Protein AF-A0A4Q9Q6U8-F1 (afdb_monomer_lite)

Secondary structure (DSSP, 8-state):
-HHHHHHHHHHHHHTTEE----SGGGEEEEPPPTT--PPPEEEE---TT-EETTTSB--S---TTS--S-TT-TTPBP-HHHHHHHHHHHHS-PPPPP--S-------------------

pLDDT: mean 83.84, std 19.43, range [39.16, 98.62]

Sequence (120 aa):
VQSDLERAIALLHDCGFVFGDLHAANVIVVIPPPGLQEEVRGCLINFYWAGADGVARFPTWLDPAIEWPARDLRYGLLKKQHDIVMLQTLTTVKPAPEPSRSHIVWTRTWTPIEQDSAHE

Foldseek 3Di:
DLVQLVVVLVVQVVVQKHQQDDDPVQKDWDDDDPPDPDDTHIDGHDSVQMDGAQPGADAQDDDPVDPFPDDPRRRNGGHSVRSVSSSCVRPDDDPDPDPPPDDDDDDDDDDDDPPPPDDD

Structure (mmCIF, N/CA/C/O backbone):
data_AF-A0A4Q9Q6U8-F1
#
_entry.id   AF-A0A4Q9Q6U8-F1
#
loop_
_atom_site.group_PDB
_atom_site.id
_atom_site.type_symbol
_atom_site.label_atom_id
_atom_site.label_alt_id
_atom_site.label_comp_id
_atom_site.label_asym_id
_atom_site.label_entity_id
_atom_site.label_seq_id
_atom_site.pdbx_PDB_ins_code
_atom_site.Cartn_x
_atom_site.Cartn_y
_atom_site.Cartn_z
_atom_site.occupancy
_atom_site.B_iso_or_equiv
_atom_site.auth_seq_id
_atom_site.auth_comp_id
_atom_site.auth_asym_id
_atom_site.auth_atom_id
_atom_site.pdbx_PDB_model_num
ATOM 1 N N . VAL A 1 1 ? -7.935 -1.158 11.559 1.00 89.94 1 VAL A N 1
ATOM 2 C CA . VAL A 1 1 ? -6.776 -0.453 10.938 1.00 89.94 1 VAL A CA 1
ATOM 3 C C . VAL A 1 1 ? -5.882 -1.378 10.116 1.00 89.94 1 VAL A C 1
ATOM 5 O O . VAL A 1 1 ? -5.991 -1.301 8.906 1.00 89.94 1 VAL A O 1
ATOM 8 N N . GLN A 1 2 ? -5.028 -2.243 10.691 1.00 94.31 2 GLN A N 1
ATOM 9 C CA . GLN A 1 2 ? -4.098 -3.073 9.892 1.00 94.31 2 GLN A CA 1
ATOM 10 C C . GLN A 1 2 ? -4.812 -3.915 8.820 1.00 94.31 2 GLN A C 1
ATOM 12 O O . GLN A 1 2 ? -4.446 -3.850 7.651 1.00 94.31 2 GLN A O 1
ATOM 17 N N . SER A 1 3 ? -5.880 -4.616 9.202 1.00 95.69 3 SER A N 1
ATOM 18 C CA . SER A 1 3 ? -6.714 -5.401 8.282 1.00 95.69 3 SER A CA 1
ATOM 19 C C . SER A 1 3 ? -7.329 -4.565 7.151 1.00 95.69 3 SER A C 1
ATOM 21 O O . SER A 1 3 ? -7.498 -5.055 6.036 1.00 95.69 3 SER A O 1
ATOM 23 N N . ASP A 1 4 ? -7.641 -3.287 7.397 1.00 97.38 4 ASP A N 1
ATOM 24 C CA . ASP A 1 4 ? -8.128 -2.381 6.353 1.00 97.38 4 ASP A CA 1
ATOM 25 C C . ASP A 1 4 ? -7.025 -2.028 5.354 1.00 97.38 4 ASP A C 1
ATOM 27 O O . ASP A 1 4 ? -7.299 -1.969 4.156 1.00 97.38 4 ASP A O 1
ATOM 31 N N . LEU A 1 5 ? -5.791 -1.817 5.830 1.00 97.31 5 LEU A N 1
ATOM 32 C CA . LEU A 1 5 ? -4.639 -1.532 4.971 1.00 97.31 5 LEU A CA 1
ATOM 33 C C . LEU A 1 5 ? -4.286 -2.748 4.114 1.00 97.31 5 LEU A C 1
ATOM 35 O O . LEU A 1 5 ? -4.131 -2.609 2.905 1.00 97.31 5 LEU A O 1
ATOM 39 N N . GLU A 1 6 ? -4.242 -3.939 4.712 1.00 97.88 6 GLU A N 1
ATOM 40 C CA . GLU A 1 6 ? -4.035 -5.205 3.995 1.00 97.88 6 GLU A CA 1
ATOM 41 C C . GLU A 1 6 ? -5.085 -5.393 2.895 1.00 97.88 6 GLU A C 1
ATOM 43 O O . GLU A 1 6 ? -4.742 -5.666 1.744 1.00 97.88 6 GLU A O 1
ATOM 48 N N . ARG A 1 7 ? -6.363 -5.154 3.215 1.00 98.25 7 ARG A N 1
ATOM 49 C CA . ARG A 1 7 ? -7.456 -5.228 2.240 1.00 98.25 7 ARG A CA 1
ATOM 50 C C . ARG 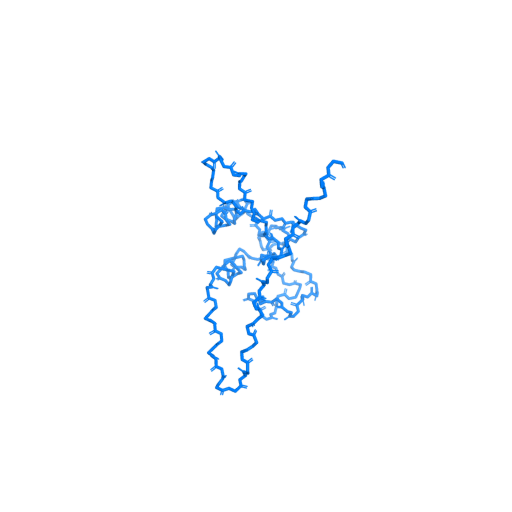A 1 7 ? -7.327 -4.174 1.138 1.00 98.25 7 ARG A C 1
ATOM 52 O O . ARG A 1 7 ? -7.572 -4.487 -0.022 1.00 98.25 7 ARG A O 1
ATOM 59 N N . ALA A 1 8 ? -6.974 -2.934 1.473 1.00 98.12 8 ALA A N 1
ATOM 60 C CA . ALA A 1 8 ? -6.819 -1.861 0.492 1.00 98.12 8 ALA A CA 1
ATOM 61 C C . ALA A 1 8 ? -5.659 -2.135 -0.479 1.00 98.12 8 ALA A C 1
ATOM 63 O O . ALA A 1 8 ? -5.822 -1.967 -1.687 1.00 98.12 8 ALA A O 1
ATOM 64 N N . ILE A 1 9 ? -4.521 -2.611 0.034 1.00 98.38 9 ILE A N 1
ATOM 65 C CA . ILE A 1 9 ? -3.367 -3.000 -0.783 1.00 98.38 9 ILE A CA 1
ATOM 66 C C . ILE A 1 9 ? -3.707 -4.200 -1.671 1.00 98.38 9 ILE A C 1
ATOM 68 O O . ILE A 1 9 ? -3.437 -4.150 -2.870 1.00 98.38 9 ILE A O 1
ATOM 72 N N . ALA A 1 10 ? -4.372 -5.228 -1.132 1.00 98.50 10 ALA A N 1
ATOM 73 C CA . ALA A 1 10 ? -4.827 -6.369 -1.925 1.00 98.50 10 ALA A CA 1
ATOM 74 C C . ALA A 1 10 ? -5.741 -5.932 -3.084 1.00 98.50 10 ALA A C 1
ATOM 76 O O . ALA A 1 10 ? -5.504 -6.314 -4.225 1.00 98.50 10 ALA A O 1
ATOM 77 N N . LEU A 1 11 ? -6.711 -5.046 -2.825 1.00 98.62 11 LEU A N 1
ATOM 78 C CA . LEU A 1 11 ? -7.607 -4.520 -3.861 1.00 98.62 11 LEU A CA 1
ATOM 79 C C . LEU A 1 11 ? -6.862 -3.760 -4.969 1.00 98.62 11 LEU A C 1
ATOM 81 O O . LEU A 1 11 ? -7.196 -3.913 -6.144 1.00 98.62 11 LEU A O 1
ATOM 85 N N . LEU A 1 12 ? -5.851 -2.956 -4.624 1.00 98.31 12 LEU A N 1
ATOM 86 C CA . LEU A 1 12 ? -5.015 -2.281 -5.623 1.00 98.31 12 LEU A CA 1
ATOM 87 C C . LEU A 1 12 ? -4.241 -3.298 -6.462 1.00 98.31 12 LEU A C 1
ATOM 89 O O . LEU A 1 12 ? -4.230 -3.210 -7.692 1.00 98.31 12 LEU A O 1
ATOM 93 N N . HIS A 1 13 ? -3.636 -4.284 -5.802 1.00 98.62 13 HIS A N 1
ATOM 94 C CA . HIS A 1 13 ? -2.821 -5.304 -6.454 1.00 98.62 13 HIS A CA 1
ATOM 95 C C . HIS A 1 13 ? -3.652 -6.180 -7.390 1.00 98.62 13 HIS A C 1
ATOM 97 O O . HIS A 1 13 ? -3.201 -6.452 -8.507 1.00 98.62 13 HIS A O 1
ATOM 103 N N . ASP A 1 14 ? -4.861 -6.566 -6.988 1.00 98.62 14 ASP A N 1
ATOM 104 C CA . ASP A 1 14 ? -5.809 -7.318 -7.819 1.00 98.62 14 ASP A CA 1
ATOM 105 C C . ASP A 1 14 ? -6.197 -6.533 -9.080 1.00 98.62 14 ASP A C 1
ATOM 107 O O . ASP A 1 14 ? -6.331 -7.107 -10.160 1.00 98.62 14 ASP A O 1
ATOM 111 N N . CYS 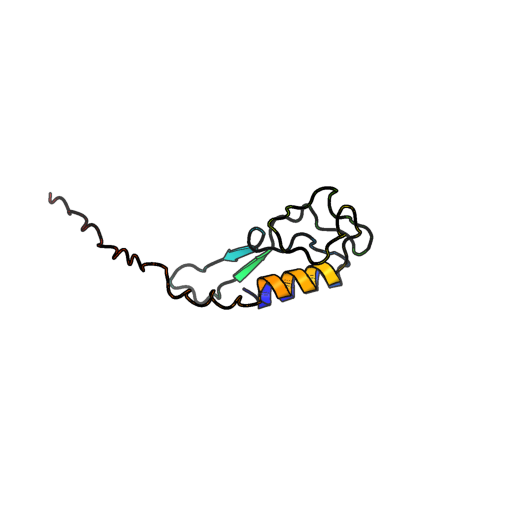A 1 15 ? -6.277 -5.204 -8.977 1.00 98.19 15 CYS A N 1
ATOM 112 C CA . CYS A 1 15 ? -6.511 -4.310 -10.113 1.00 98.19 15 CYS A CA 1
ATOM 113 C C . CYS A 1 15 ? -5.246 -4.011 -10.944 1.00 98.19 15 CYS A C 1
ATOM 115 O O . CYS A 1 15 ? -5.312 -3.237 -11.898 1.00 98.19 15 CYS A O 1
ATOM 117 N N . GLY A 1 16 ? -4.091 -4.588 -10.601 1.00 98.38 16 GLY A N 1
ATOM 118 C CA . GLY A 1 16 ? -2.826 -4.357 -11.307 1.00 98.38 16 GLY A CA 1
ATOM 119 C C . GLY A 1 16 ? -2.120 -3.046 -10.946 1.00 98.38 16 GLY A C 1
ATOM 120 O O . GLY A 1 16 ? -1.205 -2.634 -11.660 1.00 98.38 16 GLY A O 1
ATOM 121 N N . PHE A 1 17 ? -2.510 -2.405 -9.844 1.00 98.62 17 PHE A N 1
ATOM 122 C CA . PHE A 1 17 ? -1.905 -1.173 -9.345 1.00 98.62 17 PHE A CA 1
ATOM 123 C C . PHE A 1 17 ? -1.015 -1.428 -8.128 1.00 98.62 17 PHE A C 1
ATOM 125 O O . PHE A 1 17 ? -1.190 -2.394 -7.389 1.00 98.62 17 PHE A O 1
ATOM 132 N N . VAL A 1 18 ? -0.059 -0.529 -7.927 1.00 98.44 18 VAL A N 1
ATOM 133 C CA . VAL A 1 18 ? 0.835 -0.432 -6.771 1.00 98.44 18 VAL A CA 1
ATOM 134 C C . VAL A 1 18 ? 0.583 0.929 -6.140 1.00 98.44 18 VAL A C 1
ATOM 136 O O . VAL A 1 18 ? 0.458 1.916 -6.868 1.00 98.44 18 VAL A O 1
ATOM 139 N N . PHE A 1 19 ? 0.492 0.996 -4.815 1.00 98.00 19 PHE A N 1
ATOM 140 C CA . PHE A 1 19 ? 0.308 2.254 -4.095 1.00 98.00 19 PHE A CA 1
ATOM 141 C C . PHE A 1 19 ? 1.595 3.087 -4.089 1.00 98.00 19 PHE A C 1
ATOM 143 O O . PHE A 1 19 ? 1.571 4.276 -4.394 1.00 98.00 19 PHE A O 1
ATOM 150 N N . GLY A 1 20 ? 2.732 2.448 -3.804 1.00 95.50 20 GLY A N 1
ATOM 151 C CA . GLY A 1 20 ? 4.071 2.992 -4.026 1.00 95.50 20 GLY A CA 1
ATOM 152 C C . GLY A 1 20 ? 4.594 3.928 -2.938 1.00 95.50 20 GLY A C 1
ATOM 153 O O . GLY A 1 20 ? 5.805 4.002 -2.772 1.00 95.50 20 GLY A O 1
ATOM 154 N N . ASP A 1 21 ? 3.730 4.582 -2.164 1.00 95.31 21 ASP A N 1
ATO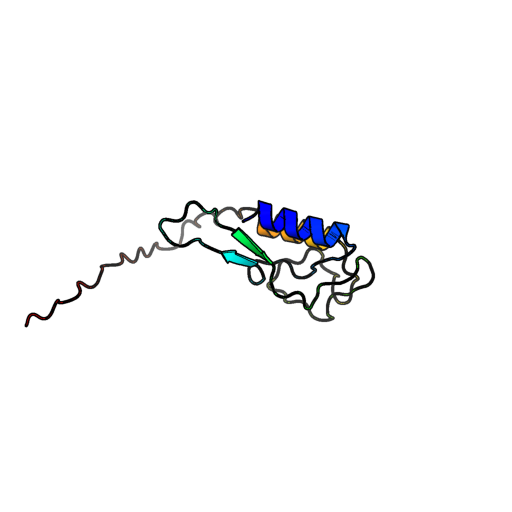M 155 C CA . ASP A 1 21 ? 4.127 5.524 -1.104 1.00 95.31 21 ASP A CA 1
ATOM 156 C C . ASP A 1 21 ? 3.496 5.157 0.252 1.00 95.31 21 ASP A C 1
ATOM 158 O O . ASP A 1 21 ? 2.862 5.968 0.929 1.00 95.31 21 ASP A O 1
ATOM 162 N N . LEU A 1 22 ? 3.580 3.878 0.636 1.00 95.19 22 LEU A N 1
ATOM 163 C CA . LEU A 1 22 ? 2.937 3.390 1.856 1.00 95.19 22 LEU A CA 1
ATOM 164 C C . LEU A 1 22 ? 3.787 3.700 3.094 1.00 95.19 22 LEU A C 1
ATOM 166 O O . LEU A 1 22 ? 4.744 3.000 3.409 1.00 95.19 22 LEU A O 1
ATOM 170 N N . HIS A 1 23 ? 3.390 4.723 3.845 1.00 92.62 23 HIS A N 1
ATOM 171 C CA . HIS A 1 23 ? 3.955 5.039 5.155 1.00 92.62 23 HIS A CA 1
ATOM 172 C C . HIS A 1 23 ? 2.911 5.710 6.057 1.00 92.62 23 HIS A C 1
ATOM 174 O O . HIS A 1 23 ? 1.828 6.082 5.607 1.00 92.62 23 HIS A O 1
ATOM 180 N N . ALA A 1 24 ? 3.234 5.880 7.343 1.00 92.88 24 ALA A N 1
ATOM 181 C CA . ALA A 1 24 ? 2.282 6.340 8.357 1.00 92.88 24 ALA A CA 1
ATOM 182 C C . ALA A 1 24 ? 1.598 7.679 8.025 1.00 92.88 24 ALA A C 1
ATOM 184 O O . ALA A 1 24 ? 0.436 7.858 8.367 1.00 92.88 24 ALA A O 1
ATOM 185 N N . ALA A 1 25 ? 2.283 8.604 7.342 1.00 93.25 25 ALA A N 1
ATOM 186 C CA . ALA A 1 25 ? 1.693 9.901 6.998 1.00 93.25 25 ALA A CA 1
ATOM 187 C C . ALA A 1 25 ? 0.652 9.812 5.867 1.00 93.25 25 ALA A C 1
ATOM 189 O O . ALA A 1 25 ? -0.182 10.704 5.743 1.00 93.25 25 ALA A O 1
ATOM 190 N N . ASN A 1 26 ? 0.664 8.726 5.087 1.00 96.50 26 ASN A N 1
ATOM 191 C CA . ASN A 1 26 ? -0.318 8.446 4.040 1.00 96.50 26 ASN A CA 1
ATOM 192 C C . ASN A 1 26 ? -1.437 7.498 4.521 1.00 96.50 26 ASN A C 1
ATOM 194 O O . ASN A 1 26 ? -2.182 6.938 3.712 1.00 96.50 26 ASN A O 1
ATOM 198 N N . VAL A 1 27 ? -1.583 7.333 5.842 1.00 96.06 27 VAL A N 1
ATOM 199 C CA . VAL A 1 27 ? -2.665 6.573 6.475 1.00 96.06 27 VAL A CA 1
ATOM 200 C C . VAL A 1 27 ? -3.454 7.476 7.417 1.00 96.06 27 VAL A C 1
ATOM 202 O O . VAL A 1 27 ? -2.900 8.080 8.331 1.00 96.06 27 VAL A O 1
ATOM 205 N N . ILE A 1 28 ? -4.774 7.511 7.242 1.00 96.50 28 ILE A N 1
ATOM 206 C CA . ILE A 1 28 ? -5.696 8.119 8.206 1.00 96.50 28 ILE A CA 1
ATOM 207 C C . ILE A 1 28 ? -6.313 7.022 9.070 1.00 96.50 28 ILE A C 1
ATOM 209 O O . ILE A 1 28 ? -6.816 6.019 8.558 1.00 96.50 28 ILE A O 1
ATOM 213 N N . VAL A 1 29 ? -6.316 7.244 10.385 1.00 95.75 29 VAL A N 1
ATOM 214 C CA . VAL A 1 29 ? -7.083 6.447 11.347 1.00 95.75 29 VAL A CA 1
ATOM 215 C C . VAL A 1 29 ? -8.406 7.154 11.610 1.00 95.75 29 VAL A C 1
ATOM 217 O O . VAL A 1 29 ? -8.435 8.257 12.153 1.00 95.75 29 VAL A O 1
ATOM 220 N N . VAL A 1 30 ? -9.504 6.521 11.212 1.00 94.38 30 VAL A N 1
ATOM 221 C CA . VAL A 1 30 ? -10.860 7.027 11.426 1.00 94.38 30 VAL A CA 1
ATOM 222 C C . VAL A 1 30 ? -11.386 6.436 12.727 1.00 94.38 30 VAL A C 1
ATOM 224 O O . VAL A 1 30 ? -11.608 5.227 12.826 1.00 94.38 30 VAL A O 1
ATOM 227 N N . ILE A 1 31 ? -11.551 7.297 13.730 1.00 94.00 31 ILE A N 1
ATOM 228 C CA . ILE A 1 31 ? -12.080 6.932 15.044 1.00 94.00 31 ILE A CA 1
ATOM 229 C C . ILE A 1 31 ? -13.579 7.253 15.056 1.00 94.00 31 ILE A C 1
ATOM 231 O O . ILE A 1 31 ? -13.945 8.400 14.783 1.00 94.00 31 ILE A O 1
ATOM 235 N N . PRO A 1 32 ? -14.448 6.276 15.354 1.00 91.00 32 PRO A N 1
ATOM 236 C CA . PRO A 1 32 ? -15.880 6.515 15.402 1.00 91.00 32 PRO A CA 1
ATOM 237 C C . PRO A 1 32 ? -16.254 7.423 16.586 1.00 91.00 32 PRO A C 1
ATOM 239 O O . PRO A 1 32 ? -15.590 7.391 17.629 1.00 91.00 32 PRO A O 1
ATOM 242 N N . PRO A 1 33 ? -17.322 8.230 16.453 1.00 91.12 33 PRO A N 1
ATOM 243 C CA . PRO A 1 33 ? -17.865 9.012 17.556 1.00 91.12 33 PRO A CA 1
ATOM 244 C C . PRO A 1 33 ? -18.201 8.150 18.785 1.00 91.12 33 PRO A C 1
ATOM 246 O O . PRO A 1 33 ? -18.650 7.009 18.633 1.00 91.1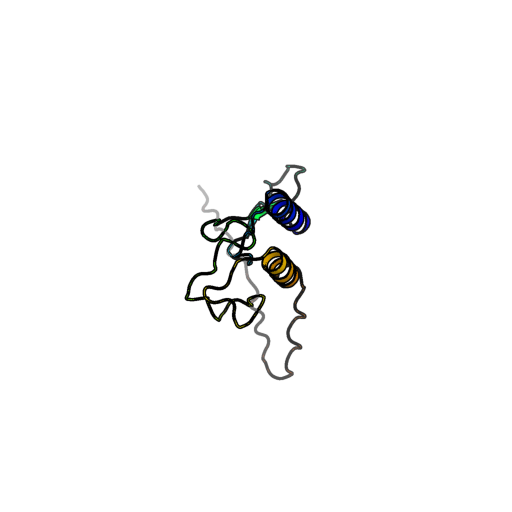2 33 PRO A O 1
ATOM 249 N N . PRO A 1 34 ? -18.070 8.698 20.008 1.00 88.88 34 PRO A N 1
ATOM 250 C CA . PRO A 1 34 ? -18.518 8.013 21.214 1.00 88.88 34 PRO A CA 1
ATOM 251 C C . PRO A 1 34 ? -19.991 7.591 21.109 1.00 88.88 34 PRO A C 1
ATOM 253 O O . PRO A 1 34 ? -20.844 8.389 20.725 1.00 88.88 34 PRO A O 1
ATOM 256 N N . GLY A 1 35 ? -20.293 6.343 21.474 1.00 86.81 35 GLY A N 1
ATOM 257 C CA . GLY A 1 35 ? -21.659 5.803 21.474 1.00 86.81 35 GLY A CA 1
ATOM 258 C C . GLY A 1 35 ? -22.077 5.064 20.198 1.00 86.81 35 GLY A C 1
ATOM 259 O O . GLY A 1 35 ? -23.137 4.441 20.197 1.00 86.81 35 GLY A O 1
ATOM 260 N N . LEU A 1 36 ? -21.251 5.062 19.146 1.00 86.75 36 LEU A N 1
ATOM 261 C CA . LEU A 1 36 ? -21.441 4.192 17.982 1.00 86.75 36 LEU A CA 1
ATOM 262 C C . LEU A 1 36 ? -20.648 2.889 18.149 1.00 86.75 36 LEU A C 1
ATOM 264 O O . LEU A 1 36 ? -19.475 2.909 18.513 1.00 86.75 36 LEU A O 1
ATOM 268 N N . GLN A 1 37 ? -21.284 1.747 17.866 1.00 82.00 37 GLN A N 1
ATOM 269 C CA . GLN A 1 37 ? -20.637 0.426 17.838 1.00 82.00 37 GLN A CA 1
ATOM 270 C C . GLN A 1 37 ? -19.945 0.178 16.489 1.00 82.00 37 GLN A C 1
ATOM 272 O O . GLN A 1 37 ? -20.171 -0.836 15.833 1.00 82.00 37 GLN A O 1
ATOM 277 N N . GLU A 1 38 ? -19.134 1.134 16.0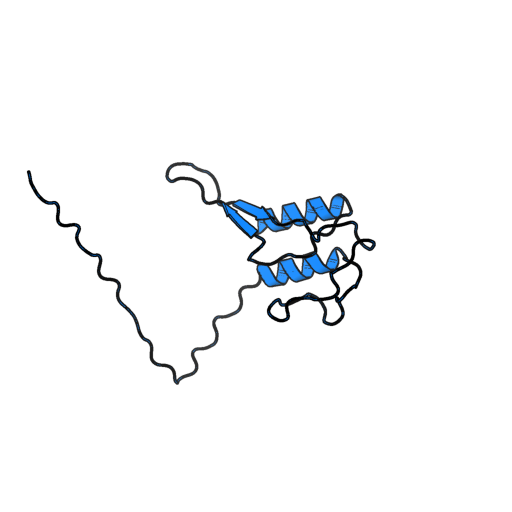51 1.00 89.19 38 GLU A N 1
ATOM 278 C CA . GLU A 1 38 ? -18.305 0.990 14.858 1.00 89.19 38 GLU A CA 1
ATOM 279 C C . GLU A 1 38 ? -16.854 0.717 15.257 1.00 89.19 38 GLU A C 1
ATOM 281 O O . GLU A 1 38 ? -16.395 1.088 16.337 1.00 89.19 38 GLU A O 1
ATOM 286 N N . GLU A 1 39 ? -16.121 0.036 14.383 1.00 90.75 39 GLU A N 1
ATOM 287 C CA . GLU A 1 39 ? -14.704 -0.244 14.595 1.00 90.75 39 GLU A CA 1
ATOM 288 C C . GLU A 1 39 ? -13.827 0.910 14.097 1.00 90.75 39 GLU A C 1
ATOM 290 O O . GLU A 1 39 ? -14.170 1.615 13.148 1.00 90.75 39 GLU A O 1
ATOM 295 N N . VAL A 1 40 ? -12.639 1.061 14.687 1.00 94.06 40 VAL A N 1
ATOM 296 C CA . VAL A 1 40 ? -11.620 2.003 14.202 1.00 94.06 40 VAL A CA 1
ATOM 297 C C . VAL A 1 40 ? -11.087 1.548 12.840 1.00 94.06 40 VAL A C 1
ATOM 299 O O . VAL A 1 40 ? -10.524 0.452 12.702 1.00 94.06 40 VAL A O 1
ATOM 302 N N . ARG A 1 41 ? -11.197 2.420 11.834 1.00 95.50 41 ARG A N 1
ATOM 303 C CA . ARG A 1 41 ? -10.848 2.104 10.440 1.00 95.50 41 ARG A CA 1
ATOM 304 C C . ARG A 1 41 ? -9.535 2.741 10.006 1.00 95.50 41 ARG A C 1
ATOM 306 O O . ARG A 1 41 ? -9.163 3.807 10.488 1.00 95.50 41 ARG A O 1
ATOM 313 N N . GLY A 1 42 ? -8.828 2.074 9.097 1.00 95.62 42 GLY A N 1
ATOM 314 C CA . GLY A 1 42 ? -7.671 2.632 8.390 1.00 95.62 42 GLY A CA 1
ATOM 315 C C . GLY A 1 42 ? -8.011 2.987 6.945 1.00 95.62 42 GLY A C 1
ATOM 316 O O . GLY A 1 42 ? -8.643 2.189 6.254 1.00 95.62 42 GLY A O 1
ATOM 317 N N . CYS A 1 43 ? -7.563 4.151 6.478 1.00 96.50 43 CYS A N 1
ATOM 318 C CA . CYS A 1 43 ? -7.742 4.601 5.098 1.00 96.50 43 CYS A CA 1
ATOM 319 C C . CYS A 1 43 ? -6.402 5.029 4.495 1.00 96.50 43 CYS A C 1
ATOM 321 O O . CYS A 1 43 ? -5.673 5.805 5.111 1.00 96.50 43 CYS A O 1
ATOM 323 N N . LEU A 1 44 ? -6.108 4.568 3.276 1.00 97.56 44 LEU A N 1
ATOM 324 C CA . LEU A 1 44 ? -5.009 5.098 2.466 1.00 97.56 44 LEU A CA 1
ATOM 325 C C . LEU A 1 44 ? -5.410 6.453 1.871 1.00 97.56 44 LEU A C 1
ATOM 327 O O . LEU A 1 44 ? -6.537 6.616 1.396 1.00 97.56 44 LEU A O 1
ATOM 331 N N . ILE A 1 45 ? -4.484 7.406 1.867 1.00 97.31 45 ILE A N 1
ATOM 332 C CA . ILE A 1 45 ? -4.627 8.720 1.222 1.00 97.31 45 ILE A CA 1
ATOM 333 C C . ILE A 1 45 ? -3.415 9.003 0.333 1.00 97.31 45 ILE A C 1
ATOM 335 O O . ILE A 1 45 ? -2.430 8.296 0.431 1.00 97.31 45 ILE A O 1
ATOM 339 N N . ASN A 1 46 ? -3.443 10.061 -0.485 1.00 95.62 46 ASN A N 1
ATOM 340 C CA . ASN A 1 46 ? -2.290 10.481 -1.298 1.00 95.62 46 ASN A CA 1
ATOM 341 C C . ASN A 1 46 ? -1.851 9.431 -2.352 1.00 95.62 46 ASN A C 1
ATOM 343 O O . ASN A 1 46 ? -0.802 8.808 -2.267 1.00 95.62 46 ASN A O 1
ATOM 347 N N . PHE A 1 47 ? -2.664 9.265 -3.401 1.00 96.75 47 PHE A N 1
ATOM 348 C CA . PHE A 1 47 ? -2.422 8.316 -4.500 1.00 96.75 47 PHE A CA 1
ATOM 349 C C . PHE A 1 47 ? -1.542 8.877 -5.633 1.00 96.75 47 PHE A C 1
ATOM 351 O O . PHE A 1 47 ? -1.517 8.306 -6.720 1.00 96.75 47 PHE A O 1
ATOM 358 N N . TYR A 1 48 ? -0.835 9.995 -5.436 1.00 93.81 48 TYR A N 1
ATOM 359 C CA . TYR A 1 48 ? -0.091 10.644 -6.528 1.00 93.81 48 TYR A CA 1
ATOM 360 C C . TYR A 1 48 ? 1.008 9.762 -7.132 1.00 93.81 48 TYR A C 1
ATOM 362 O O . TYR A 1 48 ? 1.393 9.973 -8.280 1.00 93.81 48 TYR A O 1
ATOM 370 N N . TRP A 1 49 ? 1.530 8.805 -6.364 1.00 94.56 49 TRP A N 1
ATOM 371 C CA . TRP A 1 49 ? 2.561 7.873 -6.825 1.00 94.56 49 TRP A CA 1
ATOM 372 C C . TRP A 1 49 ? 1.986 6.514 -7.210 1.00 94.56 49 TRP A C 1
ATOM 374 O O . TRP A 1 49 ? 2.710 5.683 -7.749 1.00 94.56 49 TRP A O 1
ATOM 384 N N . ALA A 1 50 ? 0.694 6.288 -6.974 1.00 97.31 50 ALA A N 1
ATOM 385 C CA . ALA A 1 50 ? 0.070 5.029 -7.316 1.00 97.31 50 ALA A CA 1
ATOM 386 C C . ALA A 1 50 ? 0.029 4.852 -8.838 1.00 97.31 50 ALA A C 1
ATOM 388 O O . ALA A 1 50 ? -0.203 5.795 -9.600 1.00 97.31 50 ALA A O 1
ATOM 389 N N . GLY A 1 51 ? 0.233 3.626 -9.302 1.00 97.94 51 GLY A N 1
ATOM 390 C CA . GLY A 1 51 ? 0.249 3.355 -10.731 1.00 97.94 51 GLY A CA 1
ATOM 391 C C . GLY A 1 51 ? 0.396 1.881 -11.064 1.00 97.94 51 GLY A C 1
ATOM 392 O O . GLY A 1 51 ? 0.493 1.038 -10.178 1.00 97.94 51 GLY A O 1
ATOM 393 N N . ALA A 1 52 ? 0.360 1.567 -12.357 1.00 98.56 52 ALA A N 1
ATOM 394 C CA . ALA A 1 52 ? 0.378 0.187 -12.824 1.00 98.56 52 ALA A CA 1
ATOM 395 C C . ALA A 1 52 ? 1.695 -0.530 -12.473 1.00 98.56 52 ALA A C 1
ATOM 397 O O . ALA A 1 52 ? 2.789 0.020 -12.657 1.00 98.56 52 ALA A O 1
ATOM 398 N N . ASP A 1 53 ? 1.570 -1.771 -12.001 1.00 98.44 53 ASP A N 1
ATOM 399 C CA . ASP A 1 53 ? 2.675 -2.655 -11.620 1.00 98.44 53 ASP A CA 1
ATOM 400 C C . ASP A 1 53 ? 3.653 -2.865 -12.784 1.00 98.44 53 ASP A C 1
ATOM 402 O O . ASP A 1 53 ? 3.258 -3.196 -13.902 1.00 98.44 53 ASP A O 1
ATOM 406 N N . GLY A 1 54 ? 4.942 -2.628 -12.539 1.00 97.69 54 GLY A N 1
ATOM 407 C CA . GLY A 1 54 ? 5.993 -2.747 -13.551 1.00 97.69 54 GLY A CA 1
ATOM 408 C C . GLY A 1 54 ? 5.987 -1.661 -14.635 1.00 97.69 54 GLY A C 1
ATOM 409 O O . GLY A 1 54 ? 6.798 -1.745 -15.558 1.00 97.69 54 GLY A O 1
ATOM 410 N N . VAL A 1 55 ? 5.125 -0.642 -14.537 1.00 97.88 55 VAL A N 1
ATOM 411 C CA . VAL A 1 55 ? 5.020 0.450 -15.525 1.00 97.88 55 VAL A CA 1
ATOM 412 C C . VAL A 1 55 ? 5.272 1.808 -14.881 1.00 97.88 55 VAL A C 1
ATOM 414 O O . VAL A 1 55 ? 6.120 2.571 -15.353 1.00 97.88 55 VAL A O 1
ATOM 417 N N . ALA A 1 56 ? 4.546 2.115 -13.806 1.00 97.50 56 ALA A N 1
ATOM 418 C CA . ALA A 1 56 ? 4.741 3.349 -13.061 1.00 97.50 56 ALA A CA 1
ATOM 419 C C . ALA A 1 56 ? 6.109 3.350 -12.366 1.00 97.50 56 ALA A C 1
ATOM 421 O O . ALA A 1 56 ? 6.706 2.297 -12.130 1.00 97.50 56 ALA A O 1
ATOM 422 N N . ARG A 1 57 ? 6.636 4.537 -12.067 1.00 97.19 57 ARG A N 1
ATOM 423 C CA . ARG A 1 57 ? 7.976 4.708 -11.496 1.00 97.19 57 ARG A CA 1
ATOM 424 C C . ARG A 1 57 ? 7.923 5.535 -10.232 1.00 97.19 57 ARG A C 1
ATOM 426 O O . ARG A 1 57 ? 7.143 6.479 -10.14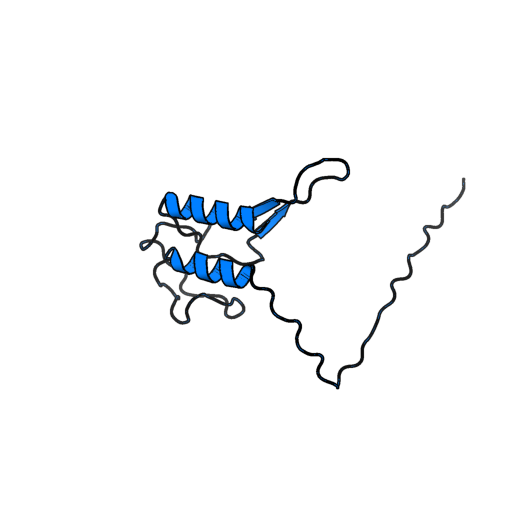1 1.00 97.19 57 ARG A O 1
ATOM 433 N N . PHE A 1 58 ? 8.831 5.226 -9.317 1.00 96.25 58 PHE A N 1
ATOM 434 C CA . PHE A 1 58 ? 9.186 6.158 -8.259 1.00 96.25 58 PHE A CA 1
ATOM 435 C C . PHE A 1 58 ? 9.725 7.469 -8.849 1.00 96.25 58 PHE A C 1
ATOM 437 O O . PHE A 1 58 ? 10.314 7.468 -9.939 1.00 96.25 58 PHE A O 1
ATOM 444 N N . PRO A 1 59 ? 9.606 8.590 -8.124 1.00 93.50 59 PRO A N 1
ATOM 445 C CA . PRO A 1 59 ? 10.310 9.810 -8.486 1.00 93.50 59 PRO A CA 1
ATOM 446 C C . PRO A 1 59 ? 11.835 9.628 -8.433 1.00 93.50 59 PRO A C 1
ATOM 448 O O . PRO A 1 59 ? 12.386 8.661 -7.897 1.00 93.50 59 PRO A O 1
ATOM 451 N N . THR A 1 60 ? 12.548 10.590 -9.014 1.00 93.50 60 THR A N 1
ATOM 452 C CA . THR A 1 60 ? 14.019 10.625 -9.020 1.00 93.50 60 THR A CA 1
ATOM 453 C C . THR A 1 60 ? 14.610 10.922 -7.641 1.00 93.50 60 THR A C 1
ATOM 455 O O . THR A 1 60 ? 15.752 10.550 -7.363 1.00 93.50 60 THR A O 1
ATOM 458 N N . TRP A 1 61 ? 13.836 11.569 -6.768 1.00 91.88 61 TRP A N 1
ATOM 459 C CA . TRP A 1 61 ? 14.203 11.871 -5.392 1.00 91.88 61 TRP A CA 1
ATOM 460 C C . TRP A 1 61 ? 13.249 11.169 -4.427 1.00 91.88 61 TRP A C 1
ATOM 462 O O . TRP A 1 61 ? 12.037 11.242 -4.594 1.00 91.88 61 TRP A O 1
ATOM 472 N N . LEU A 1 62 ? 13.818 10.501 -3.426 1.00 92.25 62 LEU A N 1
ATOM 473 C CA . LEU A 1 62 ? 13.107 9.801 -2.361 1.00 92.25 62 LEU A CA 1
ATOM 474 C C . LEU A 1 62 ? 13.614 10.334 -1.023 1.00 92.25 62 LEU A C 1
ATOM 476 O O . LEU A 1 62 ? 14.828 10.514 -0.867 1.00 92.25 62 LEU A O 1
ATOM 480 N N . ASP A 1 63 ? 12.701 10.570 -0.082 1.00 89.25 63 ASP A N 1
ATOM 481 C CA . ASP A 1 63 ? 13.039 11.084 1.245 1.00 89.25 63 ASP A CA 1
ATOM 482 C C . ASP A 1 63 ? 13.906 10.062 2.003 1.00 89.25 63 ASP A C 1
ATOM 484 O O . ASP A 1 63 ? 13.450 8.939 2.235 1.00 89.25 63 ASP A O 1
ATOM 488 N N . PRO A 1 64 ? 15.149 10.400 2.395 1.00 88.56 64 PRO A N 1
ATOM 489 C CA . PRO A 1 64 ? 16.013 9.486 3.136 1.00 88.56 64 PRO A CA 1
ATOM 490 C C . PRO A 1 64 ? 15.516 9.168 4.557 1.00 88.56 64 PRO A C 1
ATOM 492 O O . PRO A 1 64 ? 16.047 8.242 5.168 1.00 88.56 64 PRO A O 1
ATOM 495 N N . ALA A 1 65 ? 14.545 9.914 5.096 1.00 87.38 65 ALA A N 1
ATOM 496 C CA . ALA A 1 65 ? 13.935 9.632 6.396 1.00 87.38 65 ALA A CA 1
ATOM 497 C C . ALA A 1 65 ? 12.937 8.460 6.353 1.00 87.38 65 ALA A C 1
ATOM 499 O O . ALA A 1 65 ? 12.598 7.907 7.401 1.00 87.38 65 ALA A O 1
ATOM 500 N N . ILE A 1 66 ? 12.475 8.071 5.159 1.00 85.69 66 ILE A N 1
ATOM 501 C CA . ILE A 1 66 ? 11.566 6.940 4.967 1.00 85.69 66 ILE A CA 1
ATOM 502 C C . ILE A 1 66 ? 12.383 5.663 4.743 1.00 85.69 66 ILE A C 1
ATOM 504 O O . ILE A 1 66 ? 13.334 5.618 3.960 1.00 85.69 66 ILE A O 1
ATOM 508 N N . GLU A 1 67 ? 11.992 4.596 5.438 1.00 87.38 67 GLU A N 1
ATOM 509 C CA . GLU A 1 67 ? 12.574 3.263 5.293 1.00 87.38 67 GLU A CA 1
ATOM 510 C C . GLU A 1 67 ? 12.010 2.581 4.036 1.00 87.38 67 GLU A C 1
ATOM 512 O O . GLU A 1 67 ? 11.066 1.795 4.087 1.00 87.38 67 GLU A O 1
ATOM 517 N N . TRP A 1 68 ? 12.571 2.945 2.883 1.00 92.06 68 TRP A N 1
ATOM 518 C CA . TRP A 1 68 ? 12.167 2.419 1.581 1.00 92.06 68 TRP A CA 1
ATOM 519 C C . TRP A 1 68 ? 12.511 0.930 1.406 1.00 92.06 68 TRP A C 1
ATOM 521 O O . TRP A 1 68 ? 13.530 0.464 1.919 1.00 92.06 68 TRP A O 1
ATOM 531 N N . PRO A 1 69 ? 11.731 0.180 0.602 1.00 90.94 69 PRO A N 1
ATOM 532 C CA . PRO A 1 69 ? 11.869 -1.274 0.500 1.00 90.94 69 PRO A CA 1
ATOM 533 C C . PRO A 1 69 ? 13.140 -1.759 -0.221 1.00 90.94 69 PRO A C 1
ATOM 535 O O . PRO A 1 69 ? 13.466 -2.942 -0.155 1.00 90.94 69 PRO A O 1
ATOM 538 N N . ALA A 1 70 ? 13.872 -0.870 -0.898 1.00 88.81 70 ALA A N 1
ATOM 539 C CA . ALA A 1 70 ? 15.184 -1.142 -1.477 1.00 88.81 70 ALA A CA 1
ATOM 540 C C . ALA A 1 70 ? 16.010 0.151 -1.596 1.00 88.81 70 ALA A C 1
ATOM 542 O O . ALA A 1 70 ? 15.476 1.262 -1.579 1.00 88.81 70 ALA A O 1
ATOM 543 N N . ARG A 1 71 ? 17.337 0.013 -1.715 1.00 77.50 71 ARG A N 1
ATOM 544 C CA . ARG A 1 71 ? 18.270 1.157 -1.752 1.00 77.50 71 ARG A CA 1
ATOM 545 C C . ARG A 1 71 ? 18.317 1.866 -3.111 1.00 77.50 71 ARG A C 1
ATOM 547 O O . ARG A 1 71 ? 18.688 3.036 -3.166 1.00 77.50 71 ARG A O 1
ATOM 554 N N . ASP A 1 72 ? 17.948 1.186 -4.189 1.00 81.56 72 ASP A N 1
ATOM 555 C CA . ASP A 1 72 ? 18.090 1.617 -5.586 1.00 81.56 72 ASP A CA 1
ATOM 556 C C . ASP A 1 72 ? 16.742 1.904 -6.275 1.00 81.56 72 ASP A C 1
ATOM 558 O O . ASP A 1 72 ? 16.591 1.752 -7.483 1.00 81.56 72 ASP A O 1
ATOM 562 N N . LEU A 1 73 ? 15.749 2.377 -5.516 1.00 91.62 73 LEU A N 1
ATOM 563 C CA . LEU A 1 73 ? 14.399 2.629 -6.037 1.00 91.62 73 LEU A CA 1
ATOM 564 C C . LEU A 1 73 ? 14.240 3.918 -6.841 1.00 91.62 73 LEU A C 1
ATOM 566 O O . LEU A 1 73 ? 13.209 4.103 -7.481 1.00 91.62 73 LEU A O 1
ATOM 570 N N . ARG A 1 74 ? 15.220 4.825 -6.822 1.00 93.00 74 ARG A N 1
ATOM 571 C CA . ARG A 1 74 ? 15.109 6.126 -7.500 1.00 93.00 74 ARG A CA 1
ATOM 572 C C . ARG A 1 74 ? 14.871 5.926 -8.991 1.00 93.00 74 ARG A C 1
ATOM 574 O O . ARG A 1 74 ? 15.687 5.308 -9.670 1.00 93.00 74 ARG A O 1
ATOM 581 N N . TYR A 1 75 ? 13.756 6.457 -9.492 1.00 95.12 75 TYR A N 1
ATOM 582 C CA . TYR A 1 75 ? 13.292 6.247 -10.870 1.00 95.12 75 TYR A CA 1
ATOM 583 C C . TYR A 1 75 ? 13.073 4.771 -11.278 1.00 95.12 75 TYR A C 1
ATOM 585 O O . TYR A 1 75 ? 12.852 4.452 -12.454 1.00 95.12 75 TYR A O 1
ATOM 593 N N . GLY A 1 76 ? 13.107 3.854 -10.311 1.00 95.75 76 GLY A N 1
ATOM 594 C CA . GLY A 1 76 ? 12.819 2.438 -10.484 1.00 95.75 76 GLY A CA 1
ATOM 595 C C . GLY A 1 76 ? 11.331 2.192 -10.711 1.00 95.75 76 GLY A C 1
ATOM 596 O O . GLY A 1 76 ? 10.485 3.016 -10.363 1.00 95.75 76 GLY A O 1
ATOM 597 N N . LEU A 1 77 ? 11.009 1.049 -11.316 1.00 97.44 77 LEU A N 1
ATOM 598 C CA . LEU A 1 77 ? 9.624 0.636 -11.531 1.00 97.44 77 LEU A CA 1
ATOM 599 C C . LEU A 1 77 ? 8.956 0.321 -10.194 1.00 97.44 77 LEU A C 1
ATOM 601 O O . LEU A 1 77 ? 9.531 -0.392 -9.372 1.00 97.44 77 LEU A O 1
ATOM 605 N N . LEU A 1 78 ? 7.732 0.801 -10.009 1.00 97.50 78 LEU A N 1
ATOM 606 C CA . LEU A 1 78 ? 6.869 0.362 -8.925 1.00 97.50 78 LEU A CA 1
ATOM 607 C C . LEU A 1 78 ? 6.532 -1.112 -9.115 1.00 97.50 78 LEU A C 1
ATOM 609 O O . LEU A 1 78 ? 6.210 -1.552 -10.218 1.00 97.50 78 LEU A O 1
ATOM 613 N N . LYS A 1 79 ? 6.632 -1.869 -8.024 1.00 97.94 79 LYS A N 1
ATOM 614 C CA . LYS A 1 79 ? 6.300 -3.287 -7.973 1.00 97.94 79 LYS A CA 1
ATOM 615 C C . LYS A 1 79 ? 5.405 -3.546 -6.781 1.00 97.94 79 LYS A C 1
ATOM 617 O O . LYS A 1 79 ? 5.666 -2.998 -5.712 1.00 97.94 79 LYS A O 1
ATOM 622 N N . LYS A 1 80 ? 4.437 -4.450 -6.917 1.00 98.31 80 LYS A N 1
ATOM 623 C CA . LYS A 1 80 ? 3.574 -4.888 -5.796 1.00 98.31 80 LYS A CA 1
ATOM 624 C C . LYS A 1 80 ? 4.368 -5.284 -4.547 1.00 98.31 80 LYS A C 1
ATOM 626 O O . LYS A 1 80 ? 3.986 -4.957 -3.429 1.00 98.31 80 LYS A O 1
ATOM 631 N N . GLN A 1 81 ? 5.529 -5.915 -4.741 1.00 97.62 81 GLN A N 1
ATOM 632 C CA . GLN A 1 81 ? 6.432 -6.296 -3.654 1.00 97.62 81 GLN A CA 1
ATOM 633 C C . GLN A 1 81 ? 6.880 -5.108 -2.786 1.00 97.62 81 GLN A C 1
ATOM 635 O O . GLN A 1 81 ? 7.143 -5.291 -1.600 1.00 97.62 81 GLN A O 1
ATOM 640 N N . HIS A 1 82 ? 6.960 -3.900 -3.347 1.00 97.19 82 HIS A N 1
ATOM 641 C CA . HIS A 1 82 ? 7.318 -2.703 -2.591 1.00 97.19 82 HIS A CA 1
ATOM 642 C C . HIS A 1 82 ? 6.252 -2.376 -1.542 1.00 97.19 82 HIS A C 1
ATOM 644 O O . HIS A 1 82 ? 6.608 -2.150 -0.389 1.00 97.19 82 HIS A O 1
ATOM 650 N N . ASP A 1 83 ? 4.965 -2.429 -1.902 1.00 97.50 83 ASP A N 1
ATOM 651 C CA . ASP A 1 83 ? 3.868 -2.225 -0.946 1.00 97.50 83 ASP A CA 1
ATOM 652 C C . ASP A 1 83 ? 3.871 -3.289 0.150 1.00 97.50 83 ASP A C 1
ATOM 654 O O . ASP A 1 83 ? 3.636 -2.960 1.305 1.00 97.50 83 ASP A O 1
ATOM 658 N N . ILE A 1 84 ? 4.179 -4.548 -0.186 1.00 97.12 84 ILE A N 1
ATOM 659 C CA . ILE A 1 84 ? 4.247 -5.639 0.800 1.00 97.12 84 ILE A CA 1
ATOM 660 C C . ILE A 1 84 ? 5.311 -5.336 1.859 1.00 97.12 84 ILE A C 1
ATOM 662 O O . ILE A 1 84 ? 5.036 -5.432 3.053 1.00 97.12 84 ILE A O 1
ATOM 666 N N . VAL A 1 85 ? 6.514 -4.946 1.431 1.00 96.00 85 VAL A N 1
ATOM 667 C CA . VAL A 1 85 ? 7.610 -4.617 2.355 1.00 96.00 85 VAL A CA 1
ATOM 668 C C . VAL A 1 85 ? 7.277 -3.364 3.165 1.00 96.00 85 VAL A C 1
ATOM 670 O O . VAL A 1 85 ? 7.462 -3.356 4.376 1.00 96.00 85 VAL A O 1
ATOM 673 N N . MET A 1 86 ? 6.729 -2.324 2.533 1.00 94.94 86 MET A N 1
ATOM 674 C CA . MET A 1 86 ? 6.318 -1.107 3.239 1.00 94.94 86 MET A CA 1
ATOM 675 C C . MET A 1 86 ? 5.202 -1.371 4.260 1.00 94.94 86 MET A C 1
ATOM 677 O O . MET A 1 86 ? 5.245 -0.840 5.370 1.00 94.94 86 MET A O 1
ATOM 681 N N . LEU A 1 87 ? 4.241 -2.237 3.928 1.00 95.69 87 LEU A N 1
ATOM 682 C CA . LEU A 1 87 ? 3.173 -2.650 4.834 1.00 95.69 87 LEU A CA 1
ATOM 683 C C . LEU A 1 87 ? 3.746 -3.398 6.039 1.00 95.69 87 LEU A C 1
ATOM 685 O O . LEU A 1 87 ? 3.411 -3.058 7.169 1.00 95.69 87 LEU A O 1
ATOM 689 N N . GLN A 1 88 ? 4.667 -4.341 5.812 1.00 93.88 88 GLN A N 1
ATOM 690 C CA . GLN A 1 88 ? 5.379 -5.041 6.884 1.00 93.88 88 GLN A CA 1
ATOM 691 C C . GLN A 1 88 ? 6.129 -4.065 7.794 1.00 93.88 88 GLN A C 1
ATOM 693 O O . GLN A 1 88 ? 6.022 -4.169 9.017 1.00 93.88 88 GLN A O 1
ATOM 698 N N . THR A 1 89 ? 6.848 -3.094 7.225 1.00 91.19 89 THR A N 1
ATOM 699 C CA . THR A 1 89 ? 7.553 -2.058 7.993 1.00 91.19 89 THR A CA 1
ATOM 700 C C . THR A 1 89 ? 6.587 -1.235 8.843 1.00 91.19 89 THR A C 1
ATOM 702 O O . THR A 1 89 ? 6.888 -0.942 10.000 1.00 91.19 89 THR A O 1
ATOM 705 N N . LEU A 1 90 ? 5.413 -0.896 8.305 1.00 90.06 90 LEU A N 1
ATOM 706 C CA . LEU A 1 90 ? 4.402 -0.102 9.000 1.00 90.06 90 LEU A CA 1
ATOM 707 C C . LEU A 1 90 ? 3.721 -0.869 10.145 1.00 90.06 90 LEU A C 1
ATOM 709 O O . LEU A 1 90 ? 3.378 -0.271 11.164 1.00 90.06 90 LEU A O 1
ATOM 713 N N . THR A 1 91 ? 3.514 -2.177 9.985 1.00 87.19 91 THR A N 1
ATOM 714 C CA . THR A 1 91 ? 2.836 -3.027 10.979 1.00 87.19 91 THR A CA 1
ATOM 715 C C . THR A 1 91 ? 3.794 -3.664 11.982 1.00 87.19 91 THR A C 1
ATOM 717 O O . THR A 1 91 ? 3.355 -4.228 12.984 1.00 87.19 91 THR A O 1
ATOM 720 N N . THR A 1 92 ? 5.103 -3.608 11.731 1.00 85.94 92 THR A N 1
ATOM 721 C CA . THR A 1 92 ? 6.103 -4.145 12.656 1.00 85.94 92 THR A CA 1
ATOM 722 C C . THR A 1 92 ? 6.223 -3.236 13.873 1.00 85.94 92 THR A C 1
ATOM 724 O O . THR A 1 92 ? 6.595 -2.067 13.773 1.00 85.94 92 THR A O 1
ATOM 727 N N . VAL A 1 93 ? 5.968 -3.796 15.055 1.00 69.50 93 VAL A N 1
ATOM 728 C CA . VAL A 1 93 ? 6.271 -3.126 16.321 1.00 69.50 93 VAL A CA 1
ATOM 729 C C . VAL A 1 93 ? 7.789 -3.015 16.437 1.00 69.50 93 VAL A C 1
ATOM 731 O O . VAL A 1 93 ? 8.472 -4.010 16.681 1.00 69.50 93 VAL A O 1
ATOM 734 N N . LYS A 1 94 ? 8.340 -1.807 16.265 1.00 64.31 94 LYS A N 1
ATOM 735 C CA . LYS A 1 94 ? 9.737 -1.557 16.635 1.00 64.31 94 LYS A CA 1
ATOM 736 C C . LYS A 1 94 ? 9.834 -1.719 18.158 1.00 64.31 94 LYS A C 1
ATOM 738 O O . LYS A 1 94 ? 9.062 -1.063 18.865 1.00 64.31 94 LYS A O 1
ATOM 743 N N . PRO A 1 95 ? 10.717 -2.588 18.687 1.00 53.31 95 PRO A N 1
ATOM 744 C CA . PRO A 1 95 ? 10.923 -2.653 20.124 1.00 53.31 95 PRO A CA 1
ATOM 745 C C . PRO A 1 95 ? 11.318 -1.258 20.607 1.00 53.31 95 PRO A C 1
ATOM 747 O O . PRO A 1 95 ? 12.080 -0.558 19.932 1.00 53.31 95 PRO A O 1
ATOM 750 N N . ALA A 1 96 ? 10.766 -0.841 21.749 1.00 53.50 96 ALA A N 1
ATOM 751 C CA . ALA A 1 96 ? 11.212 0.387 22.388 1.00 53.50 96 ALA A CA 1
ATOM 752 C C . ALA A 1 96 ? 12.744 0.326 22.504 1.00 53.50 96 ALA A C 1
ATOM 754 O O . ALA A 1 96 ? 13.267 -0.745 22.838 1.00 53.50 96 ALA A O 1
ATOM 755 N N . PRO A 1 97 ? 13.472 1.415 22.199 1.00 63.75 97 PRO A N 1
ATOM 756 C CA . PRO A 1 97 ? 14.906 1.427 22.434 1.00 63.75 97 PRO A CA 1
ATOM 757 C C . PRO A 1 97 ? 15.132 1.022 23.891 1.00 63.75 97 PRO A C 1
ATOM 759 O O . PRO A 1 97 ? 14.487 1.586 24.781 1.00 63.75 97 PRO A O 1
ATOM 762 N N . GLU A 1 98 ? 15.983 0.016 24.133 1.00 54.25 98 GLU A N 1
ATOM 763 C CA . GLU A 1 98 ? 16.338 -0.337 25.506 1.00 54.25 98 GLU A CA 1
ATOM 764 C C . GLU A 1 98 ? 16.761 0.947 26.219 1.00 54.25 98 GLU A C 1
ATOM 766 O O . GLU A 1 98 ? 17.530 1.729 25.643 1.00 54.25 98 GLU A O 1
ATOM 771 N N . PRO A 1 99 ? 16.249 1.217 27.432 1.00 54.91 99 PRO A N 1
ATOM 772 C CA . PRO A 1 99 ? 16.640 2.410 28.149 1.00 54.91 99 PRO A CA 1
ATOM 773 C C . PRO A 1 99 ? 18.148 2.331 28.385 1.00 54.91 99 PRO A C 1
ATOM 775 O O . PRO A 1 99 ? 18.623 1.602 29.257 1.00 54.91 99 PRO A O 1
ATOM 778 N N . SER A 1 100 ? 18.919 3.089 27.596 1.00 54.66 100 SER A N 1
ATOM 779 C CA . SER A 1 100 ? 20.323 3.342 27.890 1.00 54.66 100 SER A CA 1
ATOM 780 C C . SER A 1 100 ? 20.368 3.819 29.337 1.00 54.66 100 SER A C 1
ATOM 782 O O . SER A 1 100 ? 19.638 4.753 29.680 1.00 54.66 100 SER A O 1
ATOM 784 N N . ARG A 1 101 ? 21.185 3.180 30.181 1.00 52.41 101 ARG A N 1
ATOM 785 C CA . ARG A 1 101 ? 21.298 3.398 31.639 1.00 52.41 101 ARG A CA 1
ATOM 786 C C . ARG A 1 101 ? 21.694 4.826 32.070 1.00 52.41 101 ARG A C 1
ATOM 788 O O . ARG A 1 101 ? 22.113 5.042 33.200 1.00 52.41 101 ARG A O 1
ATOM 795 N N . SER A 1 102 ? 21.572 5.810 31.192 1.00 53.88 102 SER A N 1
ATOM 796 C CA . SER A 1 102 ? 22.083 7.157 31.352 1.00 53.88 102 SER A CA 1
ATOM 797 C C . SER A 1 102 ? 21.200 8.196 30.660 1.00 53.88 102 SER A C 1
ATOM 799 O O . SER A 1 102 ? 21.735 9.021 29.941 1.00 53.88 102 SER A O 1
ATOM 801 N N . HIS A 1 103 ? 19.877 8.194 30.850 1.00 43.06 103 HIS A N 1
ATOM 802 C CA . HIS A 1 103 ? 19.077 9.396 30.580 1.00 43.06 103 HIS A CA 1
ATOM 803 C C . HIS A 1 103 ? 17.953 9.557 31.607 1.00 43.06 103 HIS A C 1
ATOM 805 O O . HIS A 1 103 ? 17.144 8.663 31.842 1.00 43.06 103 HIS A O 1
ATOM 811 N N . ILE A 1 104 ? 17.977 10.720 32.254 1.00 53.75 104 ILE A N 1
ATOM 812 C CA . ILE A 1 104 ? 17.074 11.182 33.306 1.00 53.75 104 ILE A CA 1
ATOM 813 C C . ILE A 1 104 ? 15.630 11.159 32.794 1.00 53.75 104 ILE A C 1
ATOM 815 O O . ILE A 1 104 ? 15.312 11.761 31.770 1.00 53.75 104 ILE A O 1
ATOM 819 N N . VAL A 1 105 ? 14.756 10.482 33.537 1.00 41.91 105 VAL A N 1
ATOM 820 C CA . VAL A 1 105 ? 13.312 10.482 33.304 1.00 41.91 105 VAL A CA 1
ATOM 821 C C . VAL A 1 105 ? 12.745 11.809 33.811 1.00 41.91 105 VAL A C 1
ATOM 823 O O . VAL A 1 105 ? 12.676 12.031 35.016 1.00 41.91 105 VAL A O 1
ATOM 826 N N . TRP A 1 106 ? 12.311 12.688 32.908 1.00 39.16 106 TRP A N 1
ATOM 827 C CA . TRP A 1 106 ? 11.425 13.796 33.265 1.00 39.16 106 TRP A CA 1
ATOM 828 C C . TRP A 1 106 ? 9.977 13.323 33.115 1.00 39.16 106 TRP A C 1
ATOM 830 O O . TRP A 1 106 ? 9.411 13.380 32.024 1.00 39.16 106 TRP A O 1
ATOM 840 N N . THR A 1 107 ? 9.356 12.840 34.192 1.00 46.38 107 THR A N 1
ATOM 841 C CA . THR A 1 107 ? 7.896 12.698 34.227 1.00 46.38 107 THR A CA 1
ATOM 842 C C . THR A 1 107 ? 7.289 14.074 34.477 1.00 46.38 107 THR A C 1
ATOM 844 O O . THR A 1 107 ? 7.341 14.617 35.577 1.00 46.38 107 THR A O 1
ATOM 847 N N . ARG A 1 108 ? 6.714 14.676 33.434 1.00 40.62 108 ARG A N 1
ATOM 848 C CA . ARG A 1 108 ? 5.882 15.871 33.586 1.00 40.62 108 ARG A CA 1
ATOM 849 C C . ARG A 1 108 ? 4.482 15.395 33.966 1.00 40.62 108 ARG A C 1
ATOM 851 O O . ARG A 1 108 ? 3.747 14.906 33.113 1.00 40.62 108 ARG A O 1
ATOM 858 N N . THR A 1 109 ? 4.129 15.468 35.244 1.00 45.50 109 THR A N 1
ATOM 859 C CA . THR A 1 109 ? 2.741 15.272 35.670 1.00 45.50 109 THR A CA 1
ATOM 860 C C . THR A 1 109 ? 1.907 16.439 35.148 1.00 45.50 109 THR A C 1
ATOM 862 O O . THR A 1 109 ? 2.218 17.606 35.378 1.00 45.50 109 THR A O 1
ATOM 865 N N . TRP A 1 110 ? 0.878 16.115 34.370 1.00 42.62 110 TRP A N 1
ATOM 866 C CA . TRP A 1 110 ? -0.124 17.065 33.906 1.00 42.62 110 TRP A CA 1
ATOM 867 C C . TRP A 1 110 ? -1.102 17.308 35.058 1.00 42.62 110 TRP A C 1
ATOM 869 O O . TRP A 1 110 ? -1.825 16.395 35.452 1.00 42.62 110 TRP A O 1
ATOM 879 N N . THR A 1 111 ? -1.096 18.506 35.637 1.00 45.16 111 THR A N 1
ATOM 880 C CA . THR A 1 111 ? -2.183 18.968 36.507 1.00 45.16 111 THR A CA 1
ATOM 881 C C . THR A 1 111 ? -3.258 19.622 35.635 1.00 45.16 111 THR A C 1
ATOM 883 O O . THR A 1 111 ? -2.922 20.524 34.862 1.00 45.16 111 THR A O 1
ATOM 886 N N . PRO A 1 112 ? -4.533 19.197 35.721 1.00 42.41 112 PRO A N 1
ATOM 887 C CA . PRO A 1 112 ? -5.621 19.889 35.045 1.00 42.41 112 PRO A CA 1
ATOM 888 C C . PRO A 1 112 ? -5.763 21.302 35.619 1.00 42.41 112 PRO A C 1
ATOM 890 O O . PRO A 1 112 ? -5.689 21.492 36.831 1.00 42.41 112 PRO A O 1
ATOM 893 N N . ILE A 1 113 ? -5.976 22.287 34.749 1.00 51.03 113 ILE A N 1
ATOM 894 C CA . ILE A 1 113 ? -6.455 23.609 35.157 1.00 51.03 113 ILE A CA 1
ATOM 895 C C . ILE A 1 113 ? -7.940 23.433 35.482 1.00 51.03 113 ILE A C 1
ATOM 897 O O . ILE A 1 113 ? -8.719 23.091 34.591 1.00 51.03 113 ILE A O 1
ATOM 901 N N . GLU A 1 114 ? -8.322 23.614 36.746 1.00 52.28 114 GLU A N 1
ATOM 902 C CA . GLU A 1 114 ? -9.729 23.756 37.118 1.00 52.28 114 GLU A CA 1
ATOM 903 C C . GLU A 1 114 ? -10.291 24.975 36.376 1.00 52.28 114 GLU A C 1
ATOM 905 O O . GLU A 1 114 ? -9.734 26.072 36.432 1.00 52.28 114 GLU A O 1
ATOM 910 N N . GLN A 1 115 ? -11.358 24.764 35.603 1.00 49.12 115 GLN A N 1
ATOM 911 C CA . GLN A 1 115 ? -12.140 25.866 35.064 1.00 49.12 115 GLN A CA 1
ATOM 912 C C . GLN A 1 115 ? -12.813 26.557 36.247 1.00 49.12 115 GLN A C 1
ATOM 914 O O . GLN A 1 115 ? -13.733 25.992 36.835 1.00 49.12 115 GLN A O 1
ATOM 919 N N . ASP A 1 116 ? -12.374 27.774 36.568 1.00 45.41 116 ASP A N 1
ATOM 920 C CA . ASP A 1 116 ? -13.159 28.692 37.386 1.00 45.41 116 ASP A CA 1
ATOM 921 C C . ASP A 1 116 ? -14.492 28.932 36.668 1.00 45.41 116 ASP A C 1
ATOM 923 O O . ASP A 1 116 ? -14.599 29.685 35.695 1.00 45.41 116 ASP A O 1
ATOM 927 N N . SER A 1 117 ? -15.526 28.246 37.144 1.00 51.84 117 SER A N 1
ATOM 928 C CA . SER A 1 117 ? -16.912 28.627 36.946 1.00 51.84 117 SER A CA 1
ATOM 929 C C . SER A 1 117 ? -17.122 29.972 37.634 1.00 51.84 117 SER A C 1
ATOM 931 O O . SER A 1 117 ? -17.394 30.036 38.832 1.00 51.84 117 SER A O 1
ATOM 933 N N . ALA A 1 118 ? -16.966 31.054 36.872 1.00 44.00 118 ALA A N 1
ATOM 934 C CA . ALA A 1 118 ? -17.468 32.355 37.272 1.00 44.00 118 ALA A CA 1
ATOM 935 C C . ALA A 1 118 ? -18.995 32.257 37.393 1.00 44.00 118 ALA A C 1
ATOM 937 O O . ALA A 1 118 ? -19.709 32.013 36.419 1.00 44.00 118 ALA A O 1
ATOM 938 N N . HIS A 1 119 ? -19.441 32.368 38.638 1.00 46.19 119 HIS A N 1
ATOM 939 C CA . HIS A 1 119 ? -20.819 32.551 39.047 1.00 46.19 119 HIS A CA 1
ATOM 940 C C . HIS A 1 119 ? -21.417 33.834 38.440 1.00 46.19 119 HIS A C 1
ATOM 942 O O . HIS A 1 119 ? -20.684 34.795 38.219 1.00 46.19 119 HIS A O 1
ATOM 948 N N . GLU A 1 120 ? -22.731 33.756 38.190 1.00 42.84 120 GLU A N 1
ATOM 949 C CA . GLU A 1 120 ? -23.763 34.808 38.023 1.00 42.84 120 GLU A CA 1
ATOM 950 C C . GLU A 1 120 ? -23.340 36.269 37.794 1.00 42.84 120 GLU A C 1
ATOM 952 O O . GLU A 1 120 ? -22.704 36.885 38.678 1.00 42.84 120 GLU A O 1
#

Radius of gyration: 20.74 Å; chains: 1; bounding box: 46×42×55 Å

Organism: NCBI:txid114155

InterPro domains:
  IPR011009 Protein kinase-like domain superfamily [SSF56112] (5-52)